Protein AF-A0A963D5F9-F1 (afdb_monomer_lite)

Secondary structure (DSSP, 8-state):
--HHHHHHHHHHHTTSS-HHHHHHHHHHHSHHHHHTS-THHHHHHHHHHHHHHHHHHSTTT--HHHHHHHHHHHHHHHHHHHHHHHHHHHHHHTT-

Foldseek 3Di:
DQVVLVVLLVCVLVVVADLVRSLVSCVVRCVVLVVLDDPVLVVQVVVLSVVLVVLNPDPDPSPPVVNVVSSVVSVVSVVVSVVVSVVVVVVVVVVD

Radius of gyration: 14.77 Å; chains: 1; bounding box: 42×24×39 Å

Sequence (96 aa):
MNASLRLAIERLRSGSLSTHQFVAVWRNETGPLLAELPSRYAQVLDSILMRLESSALFSEESCSFSRAELIDNLALWLDKAEGYVSGLRRQGEQNA

pLDDT: mean 87.77, std 12.93, range [50.69, 97.38]

Structure (mmCIF, N/CA/C/O backbone):
data_AF-A0A963D5F9-F1
#
_entry.id   AF-A0A963D5F9-F1
#
loop_
_atom_site.group_PDB
_atom_site.id
_atom_site.type_symbol
_atom_site.label_atom_id
_atom_site.label_alt_id
_atom_site.label_comp_id
_atom_site.label_asym_id
_atom_site.label_entity_id
_atom_site.label_seq_id
_atom_site.pdbx_PDB_ins_code
_atom_site.Cartn_x
_atom_site.Cartn_y
_atom_site.Cartn_z
_atom_site.occupancy
_atom_site.B_iso_or_equiv
_atom_site.auth_seq_id
_atom_site.auth_comp_id
_atom_site.auth_asym_id
_atom_site.auth_atom_id
_atom_site.pdbx_PDB_model_num
ATOM 1 N N . MET A 1 1 ? -14.053 2.012 0.227 1.00 62.88 1 MET A N 1
ATOM 2 C CA . MET A 1 1 ? -13.754 3.404 -0.167 1.00 62.88 1 MET A CA 1
ATOM 3 C C . MET A 1 1 ? -12.251 3.541 -0.089 1.00 62.88 1 MET A C 1
ATOM 5 O O . MET A 1 1 ? -11.774 3.889 0.966 1.00 62.88 1 MET A O 1
ATOM 9 N N . ASN A 1 2 ? -11.564 3.125 -1.159 1.00 82.69 2 ASN A N 1
ATOM 10 C CA . ASN A 1 2 ? -10.123 3.246 -1.468 1.00 82.69 2 ASN A CA 1
ATOM 11 C C . ASN A 1 2 ? -9.908 2.726 -2.912 1.00 82.69 2 ASN A C 1
ATOM 13 O O . ASN A 1 2 ? -8.948 2.021 -3.220 1.00 82.69 2 ASN A O 1
ATOM 17 N N . ALA A 1 3 ? -10.889 2.964 -3.795 1.00 88.62 3 ALA A N 1
ATOM 18 C CA . ALA A 1 3 ? -10.931 2.354 -5.127 1.00 88.62 3 ALA A CA 1
ATOM 19 C C . ALA A 1 3 ? -9.738 2.788 -5.991 1.00 88.62 3 ALA A C 1
ATOM 21 O O . ALA A 1 3 ? -9.226 1.995 -6.772 1.00 88.62 3 ALA A O 1
ATOM 22 N N . SER A 1 4 ? -9.257 4.016 -5.791 1.00 92.12 4 SER A N 1
ATOM 23 C CA . SER A 1 4 ? -8.052 4.544 -6.427 1.00 92.12 4 SER A CA 1
ATOM 24 C C . SER A 1 4 ? -6.785 3.794 -5.997 1.00 92.12 4 SER A C 1
ATOM 26 O O . SER A 1 4 ? -6.005 3.393 -6.858 1.00 92.12 4 SER A O 1
ATOM 28 N N . LEU A 1 5 ? -6.625 3.488 -4.702 1.00 95.00 5 LEU A N 1
ATOM 29 C CA . LEU A 1 5 ? -5.514 2.672 -4.190 1.00 95.00 5 LEU A CA 1
ATOM 30 C C . LEU A 1 5 ? -5.544 1.243 -4.756 1.00 95.00 5 LEU A C 1
ATOM 32 O O . LEU A 1 5 ? -4.502 0.714 -5.150 1.00 95.00 5 LEU A O 1
ATOM 36 N N . ARG A 1 6 ? -6.734 0.629 -4.855 1.00 95.44 6 ARG A N 1
ATOM 37 C CA . ARG A 1 6 ? -6.903 -0.700 -5.478 1.00 95.44 6 ARG A CA 1
ATOM 38 C C . ARG A 1 6 ? -6.560 -0.675 -6.968 1.00 95.44 6 ARG A C 1
ATOM 40 O O . ARG A 1 6 ? -5.766 -1.496 -7.418 1.00 95.44 6 ARG A O 1
ATOM 47 N N . LEU A 1 7 ? -7.056 0.320 -7.699 1.00 95.81 7 LEU A N 1
ATOM 48 C CA . LEU A 1 7 ? -6.728 0.507 -9.111 1.00 95.81 7 LEU A CA 1
ATOM 49 C C . LEU A 1 7 ? -5.223 0.734 -9.320 1.00 95.81 7 LEU A C 1
ATOM 51 O O . LEU A 1 7 ? -4.638 0.224 -10.274 1.00 95.81 7 LEU A O 1
ATOM 55 N N . ALA A 1 8 ? -4.564 1.475 -8.427 1.00 96.12 8 ALA A N 1
ATOM 56 C CA . ALA A 1 8 ? -3.119 1.669 -8.481 1.00 96.12 8 ALA A CA 1
ATOM 57 C C . ALA A 1 8 ? -2.353 0.342 -8.319 1.00 96.12 8 ALA A C 1
ATOM 59 O O . ALA A 1 8 ? -1.369 0.137 -9.030 1.00 96.12 8 ALA A O 1
ATOM 60 N N . ILE A 1 9 ? -2.813 -0.578 -7.455 1.00 96.50 9 ILE A N 1
ATOM 61 C CA . ILE A 1 9 ? -2.240 -1.935 -7.334 1.00 96.50 9 ILE A CA 1
ATOM 62 C C . ILE A 1 9 ? -2.365 -2.687 -8.658 1.00 96.50 9 ILE A C 1
ATOM 64 O O . ILE A 1 9 ? -1.378 -3.238 -9.143 1.00 96.50 9 ILE A O 1
ATOM 68 N N . GLU A 1 10 ? -3.554 -2.700 -9.260 1.00 96.31 10 GLU A N 1
ATOM 69 C CA . GLU A 1 10 ? -3.798 -3.408 -10.522 1.00 96.31 10 GLU A CA 1
ATOM 70 C C . GLU A 1 10 ? -2.915 -2.862 -11.647 1.00 96.31 10 GLU A C 1
ATOM 72 O O . GLU A 1 10 ? -2.258 -3.628 -12.353 1.00 96.31 10 GLU A O 1
ATOM 77 N N . ARG A 1 11 ? -2.817 -1.532 -11.757 1.00 96.38 11 ARG A N 1
ATOM 78 C CA . ARG A 1 11 ? -1.968 -0.872 -12.756 1.00 96.38 11 ARG A CA 1
ATOM 79 C C . ARG A 1 11 ? -0.478 -1.123 -12.529 1.00 96.38 11 ARG A C 1
ATOM 81 O O . ARG A 1 11 ? 0.273 -1.196 -13.499 1.00 96.38 11 ARG A O 1
ATOM 88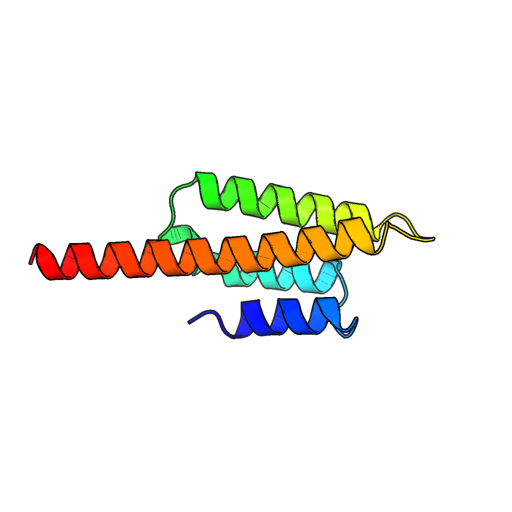 N N . LEU A 1 12 ? -0.034 -1.253 -11.278 1.00 94.38 12 LEU A N 1
ATOM 89 C CA . LEU A 1 12 ? 1.345 -1.636 -10.977 1.00 94.38 12 LEU A CA 1
ATOM 90 C C . LEU A 1 12 ? 1.617 -3.093 -11.387 1.00 94.38 12 LEU A C 1
ATOM 92 O O . LEU A 1 12 ? 2.670 -3.363 -11.964 1.00 94.38 12 LEU A O 1
ATOM 96 N N . ARG A 1 13 ? 0.673 -4.016 -11.138 1.00 93.00 13 ARG A N 1
ATOM 97 C CA . ARG A 1 13 ? 0.787 -5.430 -11.554 1.00 93.00 13 ARG A CA 1
ATOM 98 C C . ARG A 1 13 ? 0.836 -5.588 -13.069 1.00 93.00 13 ARG A C 1
ATOM 100 O O . ARG A 1 13 ? 1.636 -6.373 -13.562 1.00 93.00 13 ARG A O 1
ATOM 107 N N . SER A 1 14 ? 0.013 -4.839 -13.802 1.00 93.56 14 SER A N 1
ATOM 108 C CA . SER A 1 14 ? -0.018 -4.880 -15.270 1.00 93.56 14 SER A CA 1
ATOM 109 C C . SER A 1 14 ? 1.171 -4.172 -15.929 1.00 93.56 14 SER A C 1
ATOM 111 O O . SER A 1 14 ? 1.283 -4.178 -17.153 1.00 93.56 14 SER A O 1
ATOM 113 N N . GLY A 1 15 ? 2.031 -3.507 -15.148 1.00 91.12 15 GLY A N 1
ATOM 114 C CA . GLY A 1 15 ? 3.119 -2.674 -15.665 1.00 91.12 15 GLY A CA 1
ATOM 115 C C . GLY A 1 15 ? 2.652 -1.351 -16.285 1.00 91.12 15 GLY A C 1
ATOM 116 O O . GLY A 1 15 ? 3.462 -0.618 -16.843 1.00 91.12 15 GLY A O 1
ATOM 117 N N . SER A 1 16 ? 1.365 -1.008 -16.171 1.00 93.94 16 SER A N 1
ATOM 118 C CA . SER A 1 16 ? 0.780 0.244 -16.678 1.00 93.94 16 SER A CA 1
ATOM 119 C C . SER A 1 16 ? 1.023 1.455 -15.761 1.00 93.94 16 SER A C 1
ATOM 121 O O . SER A 1 16 ? 0.568 2.564 -16.055 1.00 93.94 16 SER A O 1
ATOM 123 N N . LEU A 1 17 ? 1.692 1.248 -14.626 1.00 94.00 17 LEU A N 1
ATOM 124 C CA . LEU A 1 17 ? 2.126 2.268 -13.676 1.00 94.00 17 LEU A CA 1
ATOM 125 C C . LEU A 1 17 ? 3.532 1.908 -13.185 1.00 94.00 17 LEU A C 1
ATOM 127 O O . LEU A 1 17 ? 3.774 0.765 -12.791 1.00 94.00 17 LEU A O 1
ATOM 131 N N . SER A 1 18 ? 4.464 2.863 -13.205 1.00 92.50 18 SER A N 1
ATOM 132 C CA . SER A 1 18 ? 5.812 2.618 -12.679 1.00 92.50 18 SER A CA 1
ATOM 133 C C . SER A 1 18 ? 5.806 2.562 -11.150 1.00 92.50 18 SER A C 1
ATOM 135 O O . SER A 1 18 ? 4.948 3.164 -10.503 1.00 92.50 18 SER A O 1
ATOM 137 N N . THR A 1 19 ? 6.793 1.888 -10.551 1.00 92.94 19 THR A N 1
ATOM 138 C CA . THR A 1 19 ? 6.939 1.833 -9.086 1.00 92.94 19 THR A CA 1
ATOM 139 C C . THR A 1 19 ? 7.007 3.227 -8.461 1.00 92.94 19 THR A C 1
ATOM 141 O O . THR A 1 19 ? 6.326 3.489 -7.476 1.00 92.94 19 THR A O 1
ATOM 144 N N . HIS A 1 20 ? 7.766 4.148 -9.058 1.00 92.56 20 HIS A N 1
ATOM 145 C CA . HIS A 1 20 ? 7.895 5.512 -8.545 1.00 92.56 20 HIS A CA 1
ATOM 146 C C . HIS A 1 20 ? 6.554 6.267 -8.568 1.00 92.56 20 HIS A C 1
ATOM 148 O O . HIS A 1 20 ? 6.164 6.888 -7.581 1.00 92.56 20 HIS A O 1
ATOM 154 N N . GLN A 1 21 ? 5.806 6.172 -9.674 1.00 94.62 21 GLN A N 1
ATOM 155 C CA . GLN A 1 21 ? 4.474 6.779 -9.772 1.00 94.62 21 GLN A CA 1
ATOM 156 C C . GLN A 1 21 ? 3.493 6.149 -8.779 1.00 94.62 21 GLN A C 1
ATOM 158 O O . GLN A 1 21 ? 2.731 6.863 -8.131 1.00 94.62 21 GLN A O 1
ATOM 163 N N . PHE A 1 22 ? 3.529 4.824 -8.635 1.00 96.19 22 PHE A N 1
ATOM 164 C CA . PHE A 1 22 ? 2.706 4.094 -7.679 1.00 96.19 22 PHE A CA 1
ATOM 165 C C . PHE A 1 22 ? 2.945 4.563 -6.242 1.00 96.19 22 PHE A C 1
ATOM 167 O O . PHE A 1 22 ? 1.987 4.873 -5.539 1.00 96.19 22 PHE A O 1
ATOM 174 N N . VAL A 1 23 ? 4.206 4.663 -5.818 1.00 95.19 23 VAL A N 1
ATOM 175 C CA . VAL A 1 23 ? 4.559 5.072 -4.452 1.00 95.19 23 VAL A CA 1
ATOM 176 C C . VAL A 1 23 ? 4.108 6.504 -4.170 1.00 95.19 23 VAL A C 1
ATOM 178 O O . VAL A 1 23 ? 3.566 6.769 -3.098 1.00 95.19 23 VAL A O 1
ATOM 181 N N . ALA A 1 24 ? 4.271 7.416 -5.133 1.00 94.31 24 ALA A N 1
ATOM 182 C CA . ALA A 1 24 ? 3.796 8.792 -5.002 1.00 94.31 24 ALA A CA 1
ATOM 183 C C . ALA A 1 24 ? 2.269 8.861 -4.822 1.00 94.31 24 ALA A C 1
ATOM 185 O O . ALA A 1 24 ? 1.790 9.534 -3.908 1.00 94.31 24 ALA A O 1
ATOM 186 N N . VAL A 1 25 ? 1.510 8.120 -5.642 1.00 95.00 25 VAL A N 1
ATOM 187 C CA . VAL A 1 25 ? 0.047 8.001 -5.509 1.00 95.00 25 VAL A CA 1
ATOM 188 C C . VAL A 1 25 ? -0.319 7.461 -4.129 1.00 95.00 25 VAL A C 1
ATOM 190 O O . VAL A 1 25 ? -1.126 8.063 -3.427 1.00 95.00 25 VAL A O 1
ATOM 193 N N . TRP A 1 26 ? 0.315 6.369 -3.704 1.00 95.50 26 TRP A N 1
ATOM 194 C CA . TRP A 1 26 ? 0.010 5.726 -2.431 1.00 95.50 26 TRP A CA 1
ATOM 195 C C . TRP A 1 26 ? 0.294 6.621 -1.230 1.00 95.50 26 TRP A C 1
ATOM 197 O O . TRP A 1 26 ? -0.585 6.758 -0.381 1.00 95.50 26 TRP A O 1
ATOM 207 N N . ARG A 1 27 ? 1.461 7.277 -1.168 1.00 93.94 27 ARG A N 1
ATOM 208 C CA . ARG A 1 27 ? 1.804 8.211 -0.079 1.00 93.94 27 ARG A CA 1
ATOM 209 C C . ARG A 1 27 ? 0.829 9.392 -0.001 1.00 93.94 27 ARG A C 1
ATOM 211 O O . ARG A 1 27 ? 0.505 9.828 1.097 1.00 93.94 27 ARG A O 1
ATOM 218 N N . ASN A 1 28 ? 0.348 9.888 -1.141 1.00 93.50 28 ASN A N 1
ATOM 219 C CA . ASN A 1 28 ? -0.609 10.993 -1.178 1.00 93.50 28 ASN A CA 1
ATOM 220 C C . ASN A 1 28 ? -2.027 10.559 -0.770 1.00 93.50 28 ASN A C 1
ATOM 222 O O . ASN A 1 28 ? -2.703 11.250 -0.014 1.00 93.50 28 ASN A O 1
ATOM 226 N N . GLU A 1 29 ? -2.487 9.407 -1.258 1.00 93.25 29 GLU A N 1
ATOM 227 C CA . GLU A 1 29 ? -3.880 8.981 -1.098 1.00 93.25 29 GLU A CA 1
ATOM 228 C C . GLU A 1 29 ? -4.165 8.226 0.209 1.00 93.25 29 GLU A C 1
ATOM 230 O O . GLU A 1 29 ? -5.307 8.213 0.662 1.00 93.25 29 GLU A O 1
ATOM 235 N N . THR A 1 30 ? -3.160 7.625 0.859 1.00 94.31 30 THR A N 1
ATOM 236 C CA . THR A 1 30 ? -3.375 6.915 2.140 1.00 94.31 30 THR A CA 1
ATOM 237 C C . THR A 1 30 ? -3.535 7.835 3.352 1.00 94.31 30 THR A C 1
ATOM 239 O O . THR A 1 30 ? -3.958 7.355 4.400 1.00 94.31 30 THR A O 1
ATOM 242 N N . GLY A 1 31 ? -3.260 9.140 3.242 1.00 92.69 31 GLY A N 1
ATOM 243 C CA . GLY A 1 31 ? -3.302 10.088 4.367 1.00 92.69 31 GLY A CA 1
ATOM 244 C C . GLY A 1 31 ? -4.596 10.053 5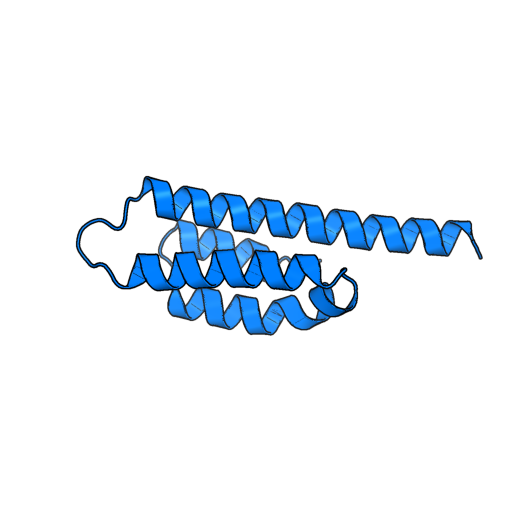.201 1.00 92.69 31 GLY A C 1
ATOM 245 O O . GLY A 1 31 ? -4.513 9.850 6.414 1.00 92.69 31 GLY A O 1
ATOM 246 N N . PRO A 1 32 ? -5.790 10.176 4.589 1.00 92.12 32 PRO A N 1
ATOM 247 C CA . PRO A 1 32 ? -7.060 10.087 5.312 1.00 92.12 32 PRO A CA 1
ATOM 248 C C . PRO A 1 32 ? -7.258 8.744 6.024 1.00 92.12 32 PRO A C 1
ATOM 250 O O . PRO A 1 32 ? -7.717 8.710 7.160 1.00 92.12 32 PRO A O 1
ATOM 253 N N . LEU A 1 33 ? -6.859 7.640 5.384 1.00 91.75 33 LEU A N 1
ATOM 254 C CA . LEU A 1 33 ? -6.968 6.303 5.964 1.00 91.75 33 LEU A CA 1
ATOM 255 C C . LEU A 1 33 ? -6.019 6.134 7.159 1.00 91.75 33 LEU A C 1
ATOM 257 O O . LEU A 1 33 ? -6.411 5.595 8.188 1.00 91.75 33 LEU A O 1
ATOM 261 N N . LEU A 1 34 ? -4.782 6.626 7.047 1.00 94.38 34 LEU A N 1
ATOM 262 C CA . LEU A 1 34 ? -3.786 6.574 8.118 1.00 94.38 34 LEU A CA 1
ATOM 263 C C . LEU A 1 34 ? -4.197 7.384 9.352 1.00 94.38 34 LEU A C 1
ATOM 265 O O . LEU A 1 34 ? -3.847 6.986 10.459 1.00 94.38 34 LEU A O 1
ATOM 269 N N . ALA A 1 35 ? -4.958 8.468 9.184 1.00 93.88 35 ALA A N 1
ATOM 270 C CA . ALA A 1 35 ? -5.461 9.267 10.302 1.00 93.88 35 ALA A CA 1
ATOM 271 C C . ALA A 1 35 ? -6.437 8.492 11.212 1.00 93.88 35 ALA A C 1
ATOM 273 O O . ALA A 1 35 ? -6.545 8.802 12.396 1.00 93.88 35 ALA A O 1
ATOM 274 N N . GLU A 1 36 ? -7.119 7.470 10.682 1.00 93.81 36 GLU A N 1
ATOM 275 C CA . GLU A 1 36 ? -8.044 6.604 11.430 1.00 93.81 36 GLU A CA 1
ATOM 276 C C . GLU A 1 36 ? -7.365 5.324 11.972 1.00 93.81 36 GLU A C 1
ATOM 278 O O . GLU A 1 36 ? -7.989 4.533 12.685 1.00 93.81 36 GLU A O 1
ATOM 283 N N . LEU A 1 37 ? -6.090 5.085 11.637 1.00 94.12 37 LEU A N 1
ATOM 284 C CA . LEU A 1 37 ? -5.373 3.848 11.956 1.00 94.12 37 LEU A CA 1
ATOM 285 C C . LEU A 1 37 ? -4.358 4.020 13.100 1.00 94.12 37 LEU A C 1
ATOM 287 O O . LEU A 1 37 ? -3.758 5.081 13.267 1.00 94.12 37 LEU A O 1
ATOM 291 N N . PRO A 1 38 ? -4.055 2.945 13.853 1.00 95.69 38 PRO A N 1
ATOM 292 C CA . PRO A 1 38 ? -2.920 2.916 14.763 1.00 95.69 38 PRO A CA 1
ATOM 293 C C . PRO A 1 38 ? -1.601 3.161 14.023 1.00 95.69 38 PR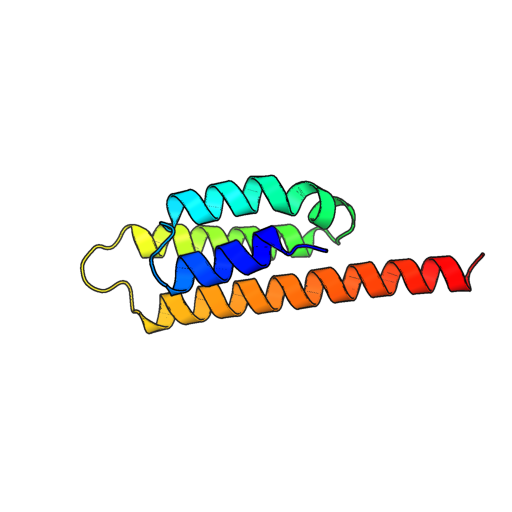O A C 1
ATOM 295 O O . PRO A 1 38 ? -1.384 2.622 12.935 1.00 95.69 38 PRO A O 1
ATOM 298 N N . SER A 1 39 ? -0.665 3.864 14.664 1.00 92.44 39 SER A N 1
ATOM 299 C CA . SER A 1 39 ? 0.629 4.265 14.081 1.00 92.44 39 SER A CA 1
ATOM 300 C C . SER A 1 39 ? 1.444 3.118 13.463 1.00 92.44 39 SER A C 1
ATOM 302 O O . SER A 1 39 ? 2.157 3.324 12.481 1.00 92.44 39 SER A O 1
ATOM 304 N N . ARG A 1 40 ? 1.299 1.884 13.969 1.00 94.50 40 ARG A N 1
ATOM 305 C CA . ARG A 1 40 ? 1.935 0.683 13.394 1.00 94.50 40 ARG A CA 1
ATOM 306 C C . ARG A 1 40 ? 1.572 0.436 11.925 1.00 94.50 40 ARG A C 1
ATOM 308 O O . ARG A 1 40 ? 2.383 -0.126 11.199 1.00 94.50 40 ARG A O 1
ATOM 315 N N . TYR A 1 41 ? 0.384 0.841 11.468 1.00 96.88 41 TYR A N 1
ATOM 316 C CA . TYR A 1 41 ? -0.012 0.671 10.066 1.00 96.88 41 TYR A CA 1
ATOM 317 C C . TYR A 1 41 ? 0.849 1.522 9.135 1.00 96.88 41 TYR A C 1
ATOM 319 O O . TYR A 1 41 ? 1.264 1.018 8.093 1.00 96.88 41 TYR A O 1
ATOM 327 N N . ALA A 1 42 ? 1.166 2.759 9.533 1.00 96.25 42 ALA A N 1
ATOM 328 C CA . ALA A 1 42 ? 2.046 3.643 8.772 1.00 96.25 42 ALA A CA 1
ATOM 329 C C . ALA A 1 42 ? 3.465 3.062 8.660 1.00 96.25 42 ALA A C 1
ATOM 331 O O . ALA A 1 42 ? 4.046 3.071 7.582 1.00 96.25 42 ALA A O 1
ATOM 332 N N . GLN A 1 43 ? 3.989 2.483 9.746 1.00 96.56 43 GLN A N 1
ATOM 333 C CA . GLN A 1 43 ? 5.315 1.849 9.756 1.00 96.56 43 GLN A CA 1
ATOM 334 C C . GLN A 1 43 ? 5.391 0.644 8.809 1.00 96.56 43 GLN A C 1
ATOM 336 O O . GLN A 1 43 ? 6.355 0.493 8.062 1.00 96.56 43 GLN A O 1
ATOM 341 N N . VAL A 1 44 ? 4.363 -0.213 8.820 1.00 97.19 44 VAL A N 1
ATOM 342 C CA . VAL A 1 44 ? 4.295 -1.369 7.913 1.00 97.19 44 VAL A CA 1
ATOM 343 C C . VAL A 1 44 ? 4.171 -0.908 6.463 1.00 97.19 44 VAL A C 1
ATOM 345 O O . VAL A 1 44 ? 4.874 -1.434 5.604 1.00 97.19 44 VAL A O 1
ATOM 348 N N . LEU A 1 45 ? 3.320 0.086 6.193 1.00 97.38 45 LEU A N 1
ATOM 349 C CA . LEU A 1 45 ? 3.159 0.639 4.851 1.00 97.38 45 LEU A CA 1
ATOM 350 C C . LEU A 1 45 ? 4.485 1.188 4.314 1.00 97.38 45 LEU A C 1
ATOM 352 O O . LEU A 1 45 ? 4.890 0.824 3.213 1.00 97.38 45 LEU A O 1
ATOM 356 N N . ASP A 1 46 ? 5.175 2.013 5.102 1.00 96.62 46 ASP A N 1
ATOM 357 C CA . ASP A 1 46 ? 6.454 2.606 4.709 1.00 96.62 46 ASP A CA 1
ATOM 358 C C . ASP A 1 46 ? 7.513 1.536 4.412 1.00 96.62 46 ASP A C 1
ATOM 360 O O . ASP A 1 46 ? 8.167 1.580 3.370 1.00 96.62 46 ASP A O 1
ATOM 364 N N . SER A 1 47 ? 7.599 0.499 5.254 1.00 95.81 47 SER A N 1
ATOM 365 C CA . SER A 1 47 ? 8.507 -0.629 5.030 1.00 95.81 47 SER A CA 1
ATOM 366 C C . SER A 1 47 ? 8.242 -1.342 3.698 1.00 95.81 47 SER A C 1
ATOM 368 O O . SER A 1 47 ? 9.188 -1.670 2.976 1.00 95.81 47 SER A O 1
ATOM 370 N N . ILE A 1 48 ? 6.973 -1.568 3.341 1.00 95.75 48 ILE A N 1
ATOM 371 C CA . ILE A 1 48 ? 6.628 -2.220 2.073 1.00 95.75 48 ILE A CA 1
ATOM 372 C C . ILE A 1 48 ? 6.951 -1.301 0.886 1.00 95.75 48 ILE A C 1
ATOM 374 O O . ILE A 1 48 ? 7.558 -1.760 -0.084 1.00 95.75 48 ILE A O 1
ATOM 378 N N . LEU A 1 49 ? 6.606 -0.010 0.968 1.00 95.62 49 LEU A N 1
ATOM 379 C CA . LEU A 1 49 ? 6.883 0.963 -0.095 1.00 95.62 49 LEU A CA 1
ATOM 380 C C . LEU A 1 49 ? 8.389 1.135 -0.330 1.00 95.62 49 LEU A C 1
ATOM 382 O O . LEU A 1 49 ? 8.820 1.076 -1.478 1.00 95.62 49 LEU A O 1
ATOM 386 N N . MET A 1 50 ? 9.201 1.237 0.726 1.00 93.94 50 MET A N 1
ATOM 387 C CA . MET A 1 50 ? 10.660 1.327 0.595 1.00 93.94 50 MET A CA 1
ATOM 388 C C . MET A 1 50 ? 11.268 0.087 -0.069 1.00 93.94 50 MET A C 1
ATOM 390 O O . MET A 1 50 ? 12.134 0.204 -0.939 1.00 93.94 50 MET A O 1
ATOM 394 N N . 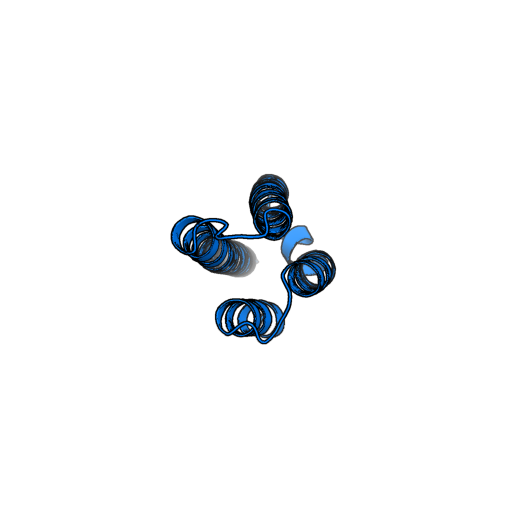ARG A 1 51 ? 10.812 -1.116 0.300 1.00 91.81 51 ARG A N 1
ATOM 395 C CA . ARG A 1 51 ? 11.272 -2.363 -0.337 1.00 91.81 51 ARG A CA 1
ATOM 396 C C . ARG A 1 51 ? 10.877 -2.417 -1.810 1.00 91.81 51 ARG A C 1
ATOM 398 O O . ARG A 1 51 ? 11.667 -2.873 -2.634 1.00 91.81 51 ARG A O 1
ATOM 405 N N . LEU A 1 52 ? 9.686 -1.923 -2.146 1.00 91.88 52 LEU A N 1
ATOM 406 C CA . LEU A 1 52 ? 9.219 -1.837 -3.524 1.00 91.88 52 LEU A CA 1
ATOM 407 C C . LEU A 1 52 ? 10.058 -0.836 -4.339 1.00 91.88 52 LEU A C 1
ATOM 409 O O . LEU A 1 52 ? 10.510 -1.190 -5.426 1.00 91.88 52 LEU A O 1
ATOM 413 N N . GLU A 1 53 ? 10.329 0.362 -3.810 1.00 90.69 53 GLU A N 1
ATOM 414 C CA . GLU A 1 53 ? 11.216 1.361 -4.436 1.00 90.69 53 GLU A CA 1
ATOM 415 C C . GLU A 1 53 ? 12.616 0.785 -4.675 1.00 90.69 53 GLU A C 1
ATOM 417 O O . 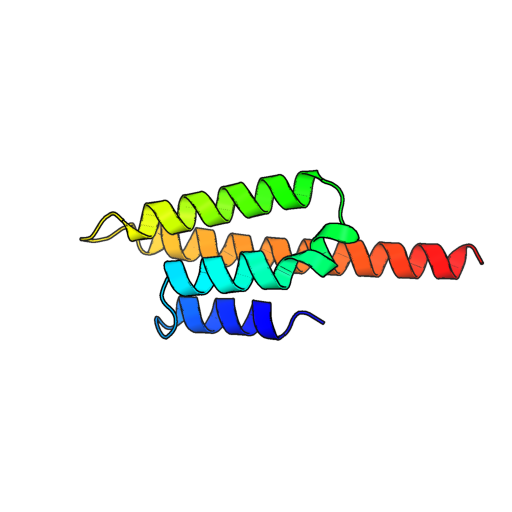GLU A 1 53 ? 13.128 0.859 -5.789 1.00 90.69 53 GLU A O 1
ATOM 422 N N . SER A 1 54 ? 13.197 0.128 -3.667 1.00 88.88 54 SER A N 1
ATOM 423 C CA . SER A 1 54 ? 14.502 -0.528 -3.783 1.00 88.88 54 SER A CA 1
ATOM 424 C C . SER A 1 54 ? 14.501 -1.628 -4.848 1.00 88.88 54 SER A C 1
ATOM 426 O O . SER A 1 54 ? 15.417 -1.683 -5.665 1.00 88.88 54 SER A O 1
ATOM 428 N N . SER A 1 55 ? 13.443 -2.445 -4.917 1.00 84.69 55 SER A N 1
ATOM 429 C CA . SER A 1 55 ? 13.305 -3.468 -5.960 1.00 84.69 55 SER A CA 1
ATOM 430 C C . SER A 1 55 ? 13.234 -2.873 -7.371 1.00 84.69 55 SER A C 1
ATOM 432 O O . SER A 1 55 ? 13.609 -3.528 -8.331 1.00 84.69 55 SER A O 1
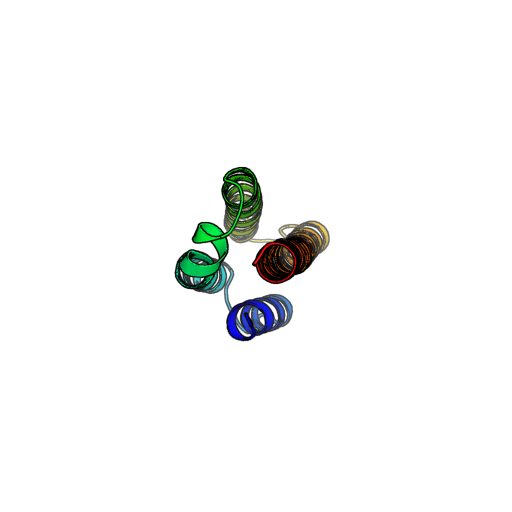ATOM 434 N N . ALA A 1 56 ? 12.805 -1.624 -7.545 1.00 83.00 56 ALA A N 1
ATOM 435 C CA . ALA A 1 56 ? 12.769 -1.003 -8.868 1.00 83.00 56 ALA A CA 1
ATOM 436 C C . ALA A 1 56 ? 14.139 -0.488 -9.348 1.00 83.00 56 ALA A C 1
ATOM 438 O O . ALA A 1 56 ? 14.283 -0.209 -10.535 1.00 83.00 56 ALA A O 1
ATOM 439 N N . LEU A 1 57 ? 15.127 -0.347 -8.454 1.00 80.75 57 LEU A N 1
ATOM 440 C CA . LEU A 1 57 ? 16.454 0.199 -8.774 1.00 80.75 57 LEU A CA 1
ATOM 441 C C . LEU A 1 57 ? 17.441 -0.840 -9.327 1.00 80.75 57 LEU A C 1
ATOM 443 O O . LEU A 1 57 ? 18.456 -0.454 -9.903 1.00 80.75 57 LEU A O 1
ATOM 447 N N . PHE A 1 58 ? 17.171 -2.137 -9.162 1.00 70.69 58 PHE A N 1
ATOM 448 C CA . PHE A 1 58 ? 18.012 -3.202 -9.713 1.00 70.69 58 PHE A CA 1
ATOM 449 C C . PHE A 1 58 ? 17.415 -3.691 -11.047 1.00 70.69 58 PHE A C 1
ATOM 451 O O . PHE A 1 58 ? 16.264 -4.117 -11.115 1.00 70.69 58 PHE A O 1
ATOM 458 N N . SER A 1 59 ? 18.181 -3.548 -12.133 1.00 55.88 59 SER A N 1
ATOM 459 C CA . SER A 1 59 ? 17.641 -3.435 -13.499 1.00 55.88 59 SER A CA 1
ATOM 460 C C . SER A 1 59 ? 17.570 -4.719 -14.335 1.00 55.88 59 SER A C 1
ATOM 462 O O . SER A 1 59 ? 17.188 -4.617 -15.496 1.00 55.88 59 SER A O 1
ATOM 464 N N . GLU A 1 60 ? 17.916 -5.904 -13.821 1.00 50.69 60 GLU A N 1
ATOM 465 C CA . GLU A 1 60 ? 17.928 -7.119 -14.667 1.00 50.69 60 GLU A CA 1
ATOM 466 C C . GLU A 1 60 ? 16.794 -8.098 -14.357 1.00 50.69 60 GLU A C 1
ATOM 468 O O . GLU A 1 60 ? 16.031 -8.423 -15.255 1.00 50.69 60 GLU A O 1
ATOM 473 N N . GLU A 1 61 ? 16.570 -8.474 -13.103 1.00 54.31 61 GLU A N 1
ATOM 474 C CA . GLU A 1 61 ? 15.393 -9.238 -12.673 1.00 54.31 61 GLU A CA 1
ATOM 475 C C . GLU A 1 61 ? 15.231 -9.043 -11.166 1.00 54.31 61 GLU A C 1
ATOM 477 O O . GLU A 1 61 ? 15.477 -9.964 -10.390 1.00 54.31 61 GLU A O 1
ATOM 482 N N . SER A 1 62 ? 14.876 -7.846 -10.688 1.00 53.28 62 SER A N 1
ATOM 483 C CA . SER A 1 62 ? 14.453 -7.725 -9.287 1.00 53.28 62 SER A CA 1
ATOM 484 C C . SER A 1 62 ? 13.300 -8.682 -9.062 1.00 53.28 62 SER A C 1
ATOM 486 O O . SER A 1 62 ? 12.202 -8.428 -9.560 1.00 53.28 62 SER A O 1
ATOM 488 N N . CYS A 1 63 ? 13.613 -9.818 -8.428 1.00 57.22 63 CYS A N 1
ATOM 489 C CA . CYS A 1 63 ? 12.934 -11.092 -8.613 1.00 57.22 63 CYS A CA 1
ATOM 490 C C . CYS A 1 63 ? 11.435 -10.883 -8.799 1.00 57.22 63 CYS A C 1
ATOM 492 O O . CYS A 1 63 ? 10.776 -10.402 -7.880 1.00 57.22 63 CYS A O 1
ATOM 494 N N . SER A 1 64 ? 10.880 -11.236 -9.962 1.00 61.19 64 SER A N 1
ATOM 495 C CA . SER A 1 64 ? 9.437 -11.090 -10.226 1.00 61.19 64 SER A CA 1
ATOM 496 C C . SER A 1 64 ? 8.593 -11.635 -9.059 1.00 61.19 64 SER A C 1
ATOM 498 O O . SER A 1 64 ? 7.591 -11.040 -8.669 1.00 61.19 64 SER A O 1
ATOM 500 N N . PHE A 1 65 ? 9.104 -12.683 -8.403 1.00 60.38 65 PHE A N 1
ATOM 501 C CA . PHE A 1 65 ? 8.592 -13.228 -7.151 1.00 60.38 65 PHE A CA 1
ATOM 502 C C . PHE A 1 65 ? 8.591 -12.240 -5.965 1.00 60.38 65 PHE A C 1
ATOM 504 O O . PHE A 1 65 ? 7.544 -12.035 -5.359 1.00 60.38 65 PHE A O 1
ATOM 511 N N . SER A 1 66 ? 9.712 -11.577 -5.648 1.00 81.69 66 SER A N 1
ATOM 512 C CA . SER A 1 66 ? 9.780 -10.617 -4.532 1.00 81.69 66 SER A CA 1
ATOM 513 C C . SER A 1 66 ? 8.954 -9.360 -4.805 1.00 81.69 66 SER A C 1
ATOM 515 O O . SER A 1 66 ? 8.339 -8.815 -3.890 1.00 81.69 66 SER A O 1
ATOM 517 N N . ARG A 1 67 ? 8.870 -8.919 -6.067 1.00 87.44 67 ARG A N 1
ATOM 518 C CA . ARG A 1 67 ? 8.010 -7.795 -6.454 1.00 87.44 67 ARG A CA 1
ATOM 519 C C . ARG A 1 67 ? 6.528 -8.154 -6.354 1.00 87.44 67 ARG A C 1
ATOM 521 O O . ARG A 1 67 ? 5.766 -7.369 -5.798 1.00 87.44 67 ARG A O 1
ATOM 528 N N . ALA A 1 68 ? 6.115 -9.315 -6.863 1.00 89.31 68 ALA A N 1
ATOM 529 C CA . ALA A 1 68 ? 4.732 -9.778 -6.758 1.00 89.31 68 ALA A CA 1
ATOM 530 C C . ALA A 1 68 ? 4.301 -9.923 -5.290 1.00 89.31 68 ALA A C 1
ATOM 532 O O . ALA A 1 68 ? 3.260 -9.387 -4.911 1.00 89.31 68 ALA A O 1
ATOM 533 N N . GLU A 1 69 ? 5.151 -10.521 -4.449 1.00 92.00 69 GLU A N 1
ATOM 534 C CA . GLU A 1 69 ? 4.901 -10.676 -3.012 1.00 92.00 69 GLU A CA 1
ATOM 535 C C . GLU A 1 69 ? 4.753 -9.319 -2.297 1.00 92.00 69 GLU A C 1
ATOM 537 O O . GLU A 1 69 ? 3.886 -9.145 -1.441 1.00 92.00 69 GLU A O 1
ATOM 542 N N . LEU A 1 70 ? 5.556 -8.311 -2.654 1.00 93.81 70 LEU A N 1
ATOM 543 C CA . LEU A 1 70 ? 5.410 -6.957 -2.103 1.00 93.81 70 LEU A CA 1
ATOM 544 C C . LEU A 1 70 ? 4.069 -6.318 -2.490 1.00 93.81 70 LEU A C 1
ATOM 546 O O . LEU A 1 70 ? 3.444 -5.651 -1.663 1.00 93.81 70 LEU A O 1
ATOM 550 N N . ILE A 1 71 ? 3.601 -6.542 -3.719 1.00 94.50 71 ILE A N 1
ATOM 551 C CA . ILE A 1 71 ? 2.305 -6.031 -4.179 1.00 94.50 71 ILE A CA 1
ATOM 552 C C . ILE A 1 71 ? 1.143 -6.784 -3.504 1.00 94.50 71 ILE A C 1
ATOM 554 O O . ILE A 1 71 ? 0.134 -6.166 -3.156 1.00 94.50 71 ILE A O 1
ATOM 558 N N . ASP A 1 72 ? 1.277 -8.090 -3.265 1.00 95.56 72 ASP A N 1
ATOM 559 C CA . ASP A 1 72 ? 0.314 -8.879 -2.483 1.00 95.56 72 ASP A CA 1
ATOM 560 C C . ASP A 1 72 ? 0.232 -8.388 -1.033 1.00 95.56 72 ASP A C 1
ATOM 562 O O . ASP A 1 72 ? -0.862 -8.186 -0.503 1.00 95.56 72 ASP A O 1
ATOM 566 N N . ASN A 1 73 ? 1.378 -8.101 -0.412 1.00 95.81 73 ASN A N 1
ATOM 567 C CA . ASN A 1 73 ? 1.436 -7.536 0.934 1.00 95.81 73 ASN A CA 1
ATOM 568 C C . ASN A 1 73 ? 0.779 -6.146 1.019 1.00 95.81 73 ASN A C 1
ATOM 570 O O . ASN A 1 73 ? 0.129 -5.847 2.021 1.00 95.81 73 ASN A O 1
ATOM 574 N N . LEU A 1 74 ? 0.882 -5.311 -0.024 1.00 95.88 74 LEU A N 1
ATOM 575 C CA . LEU A 1 74 ? 0.163 -4.028 -0.107 1.00 95.88 74 LEU A CA 1
ATOM 576 C C . LEU A 1 74 ? -1.354 -4.212 -0.183 1.00 95.88 74 LEU A C 1
ATOM 578 O O . LEU A 1 74 ? -2.093 -3.505 0.505 1.00 95.88 74 LEU A O 1
ATOM 582 N N . ALA A 1 75 ? -1.823 -5.169 -0.988 1.00 96.12 75 ALA A N 1
ATOM 583 C CA . ALA A 1 75 ? -3.245 -5.494 -1.067 1.00 96.12 75 ALA A CA 1
ATOM 584 C C . ALA A 1 75 ? -3.775 -5.982 0.292 1.00 96.12 75 ALA A C 1
ATOM 586 O O . ALA A 1 75 ? -4.780 -5.468 0.784 1.00 96.12 75 ALA A O 1
ATOM 587 N N . LEU A 1 76 ? -3.040 -6.886 0.948 1.00 96.94 76 LEU A N 1
ATOM 588 C CA . LEU A 1 76 ? -3.380 -7.377 2.282 1.00 96.94 76 LEU A CA 1
ATOM 589 C C . LEU A 1 76 ? -3.387 -6.251 3.324 1.00 96.94 76 LEU A C 1
ATOM 591 O O . LEU A 1 76 ? -4.289 -6.193 4.161 1.00 96.94 76 LEU A O 1
ATOM 595 N N . TRP A 1 77 ? -2.400 -5.353 3.289 1.00 97.31 77 TRP A N 1
ATOM 596 C CA . TRP A 1 77 ? -2.356 -4.193 4.180 1.00 97.31 77 TRP A CA 1
ATOM 597 C C . TRP A 1 77 ? -3.617 -3.336 4.029 1.00 97.31 77 TRP A C 1
ATOM 599 O O . TRP A 1 77 ? -4.229 -2.975 5.037 1.00 97.31 77 TRP A O 1
ATOM 609 N N . LEU A 1 78 ? -4.043 -3.073 2.788 1.00 96.88 78 LEU A N 1
ATOM 610 C CA . LEU A 1 78 ? -5.234 -2.275 2.503 1.00 96.88 78 LEU A CA 1
ATOM 611 C C . LEU A 1 78 ? -6.507 -2.950 3.024 1.00 96.88 78 LEU A C 1
ATOM 613 O O . LEU A 1 78 ? -7.322 -2.295 3.672 1.00 96.88 78 LEU A O 1
ATOM 617 N N . ASP A 1 79 ? -6.648 -4.262 2.827 1.00 96.25 79 ASP A N 1
ATOM 618 C CA . ASP A 1 79 ? -7.786 -5.025 3.351 1.00 96.25 79 ASP A CA 1
ATOM 619 C C . ASP A 1 79 ? -7.848 -4.971 4.890 1.00 96.25 79 ASP A C 1
ATOM 621 O O . ASP A 1 79 ? -8.919 -4.794 5.478 1.00 96.25 79 ASP A O 1
ATOM 625 N N . LYS A 1 80 ? -6.697 -5.080 5.571 1.00 95.88 80 LYS A N 1
ATOM 626 C CA . LYS A 1 80 ? -6.623 -4.973 7.039 1.00 95.88 80 LYS A CA 1
ATOM 627 C C . LYS A 1 80 ? -6.956 -3.566 7.528 1.00 95.88 80 LYS A C 1
ATOM 629 O O . LYS A 1 80 ? -7.681 -3.433 8.514 1.00 95.88 80 LYS A O 1
ATOM 634 N N . ALA A 1 81 ? -6.455 -2.542 6.845 1.00 95.81 81 ALA A N 1
ATOM 635 C CA . ALA A 1 81 ? -6.737 -1.146 7.151 1.00 95.81 81 ALA A CA 1
ATOM 636 C C . ALA A 1 81 ? -8.237 -0.831 7.029 1.00 95.81 81 ALA A C 1
ATOM 638 O O . ALA A 1 81 ? -8.842 -0.308 7.966 1.00 95.81 81 ALA A O 1
ATOM 639 N N . GLU A 1 82 ? -8.864 -1.220 5.916 1.00 93.50 82 GLU A N 1
ATOM 640 C CA . GLU A 1 82 ? -10.303 -1.035 5.708 1.00 93.50 82 GLU A CA 1
ATOM 641 C C . GLU A 1 82 ? -11.137 -1.806 6.738 1.00 93.50 82 GLU A C 1
ATOM 643 O O . GLU A 1 82 ? -12.117 -1.274 7.271 1.00 93.50 82 GLU A O 1
ATOM 648 N N . GLY A 1 83 ? -10.737 -3.040 7.058 1.00 94.12 83 GLY A N 1
ATOM 649 C CA . GLY A 1 83 ? -11.391 -3.851 8.083 1.00 94.12 83 GLY A CA 1
ATOM 650 C C . GLY A 1 83 ? -11.312 -3.224 9.475 1.00 94.12 83 GLY A C 1
ATOM 651 O O . GLY A 1 83 ? -12.307 -3.220 10.201 1.00 94.12 83 GLY A O 1
ATOM 652 N N . TYR A 1 84 ? -10.162 -2.648 9.834 1.00 94.19 84 TYR A N 1
ATOM 653 C CA . TYR A 1 84 ? -9.973 -1.961 11.110 1.00 94.19 84 TYR A CA 1
ATOM 654 C C . TYR A 1 84 ? -10.877 -0.729 11.230 1.00 94.19 84 TYR A C 1
ATOM 656 O O . TYR A 1 84 ? -11.630 -0.613 12.195 1.00 94.19 84 TYR A O 1
ATOM 664 N N . VAL A 1 85 ? -10.870 0.146 10.221 1.00 92.25 85 VAL A N 1
ATOM 665 C CA . VAL A 1 85 ? -11.702 1.360 10.200 1.00 92.25 85 VAL A CA 1
ATOM 666 C C . VAL A 1 85 ? -13.196 1.022 10.216 1.00 92.25 85 VAL A C 1
ATOM 668 O O . VAL A 1 85 ? -13.976 1.622 10.955 1.00 92.25 85 VAL A O 1
ATOM 671 N N . SER A 1 86 ? -13.609 0.006 9.456 1.00 91.69 86 SER A N 1
ATOM 672 C CA . SER A 1 86 ? -14.998 -0.474 9.470 1.00 91.69 86 SER A CA 1
ATOM 673 C C . SER A 1 86 ? -15.384 -1.088 10.823 1.00 91.69 86 SER A C 1
ATOM 675 O O . SER A 1 86 ? -16.542 -1.026 11.233 1.00 91.69 86 SER A O 1
ATOM 677 N N . GLY A 1 87 ? -14.429 -1.695 11.533 1.00 90.62 87 GLY A N 1
ATOM 678 C CA . GLY A 1 87 ? -14.599 -2.150 12.912 1.00 90.62 87 GLY A CA 1
ATOM 679 C C . GLY A 1 87 ? -14.813 -0.991 13.884 1.00 90.62 87 GLY A C 1
ATOM 680 O O . GLY A 1 87 ? -15.782 -1.021 14.639 1.00 90.62 87 GLY A O 1
ATOM 681 N N . LEU A 1 88 ? -13.973 0.047 13.808 1.00 84.19 88 LEU A N 1
ATOM 682 C CA . LEU A 1 88 ? -14.093 1.250 14.638 1.00 84.19 88 LEU A CA 1
ATOM 683 C C . LEU A 1 88 ? -15.460 1.926 14.492 1.00 84.19 88 LEU A C 1
ATOM 685 O O . LEU A 1 88 ? -16.091 2.255 15.493 1.00 84.19 88 LEU A O 1
ATOM 689 N N . ARG A 1 89 ? -15.948 2.102 13.257 1.00 82.31 89 ARG A N 1
ATOM 690 C CA . ARG A 1 89 ? -17.246 2.756 13.007 1.00 82.31 89 ARG A CA 1
ATOM 691 C C . ARG A 1 89 ? -18.409 1.987 13.633 1.00 82.31 89 ARG A C 1
ATOM 693 O O . ARG A 1 89 ? -19.232 2.590 14.311 1.00 82.31 89 ARG A O 1
ATOM 700 N N . ARG A 1 90 ? -18.409 0.655 13.511 1.00 79.31 90 ARG A N 1
ATOM 701 C CA . ARG A 1 90 ? -19.424 -0.203 14.147 1.00 79.31 90 ARG A CA 1
ATOM 702 C C . ARG A 1 90 ? -19.379 -0.145 15.676 1.00 79.31 90 ARG A C 1
ATOM 704 O O . ARG A 1 90 ? -20.421 -0.230 16.310 1.00 79.31 90 ARG A O 1
ATOM 711 N N . GLN A 1 91 ? -18.194 -0.004 16.273 1.00 71.50 91 GLN A N 1
ATOM 712 C CA . GLN A 1 91 ? -18.056 0.151 17.726 1.00 71.50 91 GLN A CA 1
ATOM 713 C C . GLN A 1 91 ? -18.558 1.516 18.216 1.00 71.50 91 GLN A C 1
ATOM 715 O O . GLN A 1 91 ? -19.157 1.588 19.284 1.00 71.50 91 GLN A O 1
ATOM 720 N N . GLY A 1 92 ? -18.354 2.581 17.434 1.00 67.38 92 GLY A N 1
ATOM 721 C CA . GLY A 1 92 ? -18.893 3.909 17.737 1.00 67.38 92 GLY A CA 1
ATOM 722 C C . GLY A 1 92 ? -20.423 3.957 17.697 1.00 67.38 92 GLY A C 1
ATOM 723 O O . GLY A 1 92 ? -21.030 4.536 18.589 1.00 67.38 92 GLY A O 1
ATOM 724 N N . GLU A 1 93 ? -21.046 3.296 16.717 1.00 62.56 93 GLU A N 1
ATOM 725 C CA . GLU A 1 93 ? -22.513 3.201 16.588 1.00 62.56 93 GLU A CA 1
ATOM 726 C C . GLU A 1 93 ? -23.166 2.349 17.687 1.00 62.56 93 GLU A C 1
ATOM 728 O O . GLU A 1 93 ? -24.310 2.589 18.052 1.00 62.56 93 GLU A O 1
ATOM 733 N N . GLN A 1 94 ? -22.454 1.354 18.225 1.00 61.25 94 GLN A N 1
ATOM 734 C CA . GLN A 1 94 ? -22.948 0.505 19.318 1.00 61.25 94 GLN A CA 1
ATOM 735 C C . GLN A 1 94 ? -22.842 1.161 20.704 1.00 61.25 94 GLN A C 1
ATOM 737 O O . GLN A 1 94 ? -23.390 0.626 21.664 1.00 61.25 94 GLN A O 1
ATOM 742 N N . ASN A 1 95 ? -22.122 2.279 20.822 1.00 54.84 95 ASN A N 1
ATOM 743 C CA . ASN A 1 95 ? -21.839 2.952 22.092 1.00 54.84 95 ASN A CA 1
ATOM 744 C C . ASN A 1 95 ? -22.440 4.373 22.166 1.00 54.84 95 ASN A C 1
ATOM 746 O O . ASN A 1 95 ? -22.030 5.162 23.020 1.00 54.84 95 ASN A O 1
ATOM 750 N N . ALA A 1 96 ? -23.369 4.694 21.260 1.00 50.78 96 ALA A N 1
ATOM 751 C CA . ALA A 1 96 ? -24.127 5.944 21.180 1.00 50.78 96 ALA A CA 1
ATOM 752 C C . ALA A 1 96 ? -25.617 5.676 21.437 1.00 50.78 96 ALA A C 1
ATOM 754 O O . ALA A 1 96 ? -26.258 6.545 22.068 1.00 50.78 96 ALA A O 1
#